Protein AF-A0A3S0EGB5-F1 (afdb_monomer)

Sequence (148 aa):
MEVLVGIAVMV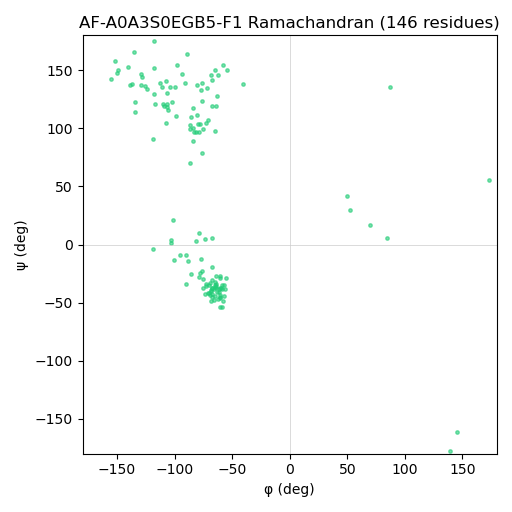PLTLASVSGLLLGMKVSSSTQTDQRMETELTAATEDLAATPYLICGTAGEYQQMLEAWSGKLGVERTPQEQARRPDVGVTGIEYWDAERSRFRPGCPGDDGAQRLTVTVFRRDADGIDSIRGTVVKRNPDARRRGAR

Radius of gyration: 20.81 Å; Cα contacts (8 Å, |Δi|>4): 173; chains: 1; bounding box: 58×48×50 Å

pLDDT: mean 73.25, std 18.79, range [35.88, 94.75]

Structure (mmCIF, N/CA/C/O backbone):
data_AF-A0A3S0EGB5-F1
#
_entry.id   AF-A0A3S0EGB5-F1
#
loop_
_atom_site.group_PDB
_atom_site.id
_atom_site.type_symbol
_atom_site.label_atom_id
_atom_site.label_alt_id
_atom_site.label_comp_id
_atom_site.label_asym_id
_atom_site.label_entity_id
_atom_site.label_seq_id
_atom_site.pdbx_PDB_ins_code
_atom_site.Cartn_x
_atom_site.Cartn_y
_atom_site.Cartn_z
_atom_site.occupancy
_atom_site.B_iso_or_equiv
_atom_site.auth_seq_id
_atom_site.auth_comp_id
_atom_site.auth_asym_id
_atom_site.auth_atom_id
_atom_site.pdbx_PDB_model_num
ATOM 1 N N . MET A 1 1 ? 36.021 35.817 10.733 1.00 39.19 1 MET A N 1
ATOM 2 C CA . MET A 1 1 ? 35.014 35.496 9.700 1.00 39.19 1 MET A CA 1
ATOM 3 C C . MET A 1 1 ? 34.279 34.268 10.185 1.00 39.19 1 MET A C 1
ATOM 5 O O . MET A 1 1 ? 34.772 33.167 10.008 1.00 39.19 1 MET A O 1
ATOM 9 N N . GLU A 1 2 ? 33.160 34.473 10.867 1.00 35.88 2 GLU A N 1
ATOM 10 C CA . GLU A 1 2 ? 32.296 33.402 11.356 1.00 35.88 2 GLU A CA 1
ATOM 11 C C . GLU A 1 2 ? 30.870 33.824 11.012 1.00 35.88 2 GLU A C 1
ATOM 13 O O . GLU A 1 2 ? 30.404 34.865 11.469 1.00 35.88 2 GLU A O 1
ATOM 18 N N . VAL A 1 3 ? 30.218 33.078 10.123 1.00 43.53 3 VAL A N 1
ATOM 19 C CA . VAL A 1 3 ? 28.812 33.286 9.767 1.00 4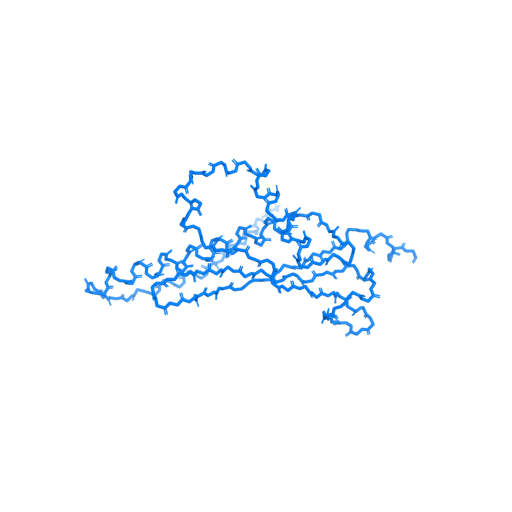3.53 3 VAL A CA 1
ATOM 20 C C . VAL A 1 3 ? 28.081 32.005 10.138 1.00 43.53 3 VAL A C 1
ATOM 22 O O . VAL A 1 3 ? 28.014 31.058 9.361 1.00 43.53 3 VAL A O 1
ATOM 25 N N . LEU A 1 4 ? 27.575 31.968 11.368 1.00 39.53 4 LEU A N 1
ATOM 26 C CA . LEU A 1 4 ? 26.604 30.978 11.822 1.00 39.53 4 LEU A CA 1
ATOM 27 C C . LEU A 1 4 ? 25.217 31.438 11.352 1.00 39.53 4 LEU A C 1
ATOM 29 O O . LEU A 1 4 ? 24.579 32.279 11.978 1.00 39.53 4 LEU A O 1
ATOM 33 N N . VAL A 1 5 ? 24.761 30.904 10.218 1.00 44.50 5 VAL A N 1
ATOM 34 C CA . VAL A 1 5 ? 23.360 30.996 9.784 1.00 44.50 5 VAL A CA 1
ATOM 35 C C . VAL A 1 5 ? 22.588 29.871 10.472 1.00 44.50 5 VAL A C 1
ATOM 37 O O . VAL A 1 5 ? 22.657 28.708 10.087 1.00 44.50 5 VAL A O 1
ATOM 40 N N . GLY A 1 6 ? 21.886 30.224 11.548 1.00 40.44 6 GLY A N 1
ATOM 41 C CA . GLY A 1 6 ? 20.879 29.376 12.177 1.00 40.44 6 GLY A CA 1
ATOM 42 C C . GLY A 1 6 ? 19.541 29.573 11.473 1.00 40.44 6 GLY A C 1
ATOM 43 O O . GLY A 1 6 ? 18.934 30.635 11.585 1.00 40.44 6 GLY A O 1
ATOM 44 N N . ILE A 1 7 ? 19.078 28.567 10.734 1.00 46.94 7 ILE A N 1
ATOM 45 C CA . ILE A 1 7 ? 17.743 28.575 10.130 1.00 46.94 7 ILE A CA 1
ATOM 46 C C . ILE A 1 7 ? 16.769 28.029 11.176 1.00 46.94 7 ILE A C 1
ATOM 48 O O . ILE A 1 7 ? 16.666 26.822 11.382 1.00 46.94 7 ILE A O 1
ATOM 52 N N . ALA A 1 8 ? 16.072 28.934 11.861 1.00 38.66 8 ALA A N 1
ATOM 53 C CA . ALA A 1 8 ? 14.929 28.595 12.697 1.00 38.66 8 ALA A CA 1
ATOM 54 C C . ALA A 1 8 ? 13.743 28.245 11.786 1.00 38.66 8 ALA A C 1
ATOM 56 O O . ALA A 1 8 ? 13.135 29.123 11.174 1.00 38.66 8 ALA A O 1
ATOM 57 N N . VAL A 1 9 ? 13.424 26.957 11.661 1.00 43.88 9 VAL A N 1
ATOM 58 C CA . VAL A 1 9 ? 12.218 26.512 10.953 1.00 43.88 9 VAL A CA 1
ATOM 59 C C . VAL A 1 9 ? 11.031 26.673 11.901 1.00 43.88 9 VAL A C 1
ATOM 61 O O . VAL A 1 9 ? 10.853 25.911 12.847 1.00 43.88 9 VAL A O 1
ATOM 64 N N . MET A 1 10 ? 10.245 27.720 11.662 1.00 37.47 10 MET A N 1
ATOM 65 C CA . MET A 1 10 ? 8.995 28.011 12.357 1.00 37.47 10 MET A CA 1
ATOM 66 C C . MET A 1 10 ? 7.935 26.987 11.923 1.00 37.47 10 MET A C 1
ATOM 68 O O . MET A 1 10 ? 7.458 27.028 10.792 1.00 37.47 10 MET A O 1
ATOM 72 N N . VAL A 1 11 ? 7.582 26.049 12.803 1.00 41.00 11 VAL A N 1
ATOM 73 C CA . VAL A 1 11 ? 6.457 25.122 12.597 1.00 41.00 11 VAL A CA 1
ATOM 74 C C . VAL A 1 11 ? 5.168 25.830 13.036 1.00 41.00 11 VAL A C 1
ATOM 76 O O . VAL A 1 11 ? 5.058 26.174 14.215 1.00 41.00 11 VAL A O 1
ATOM 79 N N . PRO A 1 12 ? 4.180 26.071 12.154 1.00 41.78 12 PRO A N 1
ATOM 80 C CA . PRO A 1 12 ? 2.901 26.627 12.576 1.00 41.78 12 PRO A CA 1
ATOM 81 C C . PRO A 1 12 ? 2.065 25.548 13.284 1.00 41.78 12 PRO A C 1
ATOM 83 O O . PRO A 1 12 ? 1.423 24.714 12.653 1.00 41.78 12 PRO A O 1
ATOM 86 N N . LEU A 1 13 ? 2.074 25.573 14.619 1.00 43.97 13 LEU A N 1
ATOM 87 C CA . LEU A 1 13 ? 1.117 24.863 15.472 1.00 43.97 13 LEU A CA 1
ATOM 88 C C . LEU A 1 13 ? -0.192 25.664 15.526 1.00 43.97 13 LEU A C 1
ATOM 90 O O . LEU A 1 13 ? -0.322 26.601 16.312 1.00 43.97 13 LEU A O 1
ATOM 94 N N . THR A 1 14 ? -1.181 25.312 14.706 1.00 52.44 14 THR A N 1
ATOM 95 C CA . THR A 1 14 ? -2.544 25.841 14.859 1.00 52.44 14 THR A CA 1
ATOM 96 C C . THR A 1 14 ? -3.309 25.011 15.891 1.00 52.44 14 THR A C 1
ATOM 98 O O . THR A 1 14 ? -3.974 24.035 15.553 1.00 52.44 14 THR A O 1
ATOM 101 N N . LEU A 1 15 ? -3.207 25.401 17.164 1.00 44.16 15 LEU A N 1
ATOM 102 C CA . LEU A 1 15 ? -4.089 24.947 18.243 1.00 44.16 15 LEU A CA 1
ATOM 103 C C . LEU A 1 15 ? -5.364 25.801 18.233 1.00 44.16 15 LEU A C 1
ATOM 105 O O . LEU A 1 15 ? -5.392 26.902 18.779 1.00 44.16 15 LEU A O 1
ATOM 109 N N . ALA A 1 16 ? -6.421 25.296 17.598 1.00 48.69 16 ALA A N 1
ATOM 110 C CA . ALA A 1 16 ? -7.762 25.851 17.737 1.00 48.69 16 ALA A CA 1
ATOM 111 C C . ALA A 1 16 ? -8.448 25.217 18.958 1.00 48.69 16 ALA A C 1
ATOM 113 O O . ALA A 1 16 ? -8.901 24.075 18.918 1.00 48.69 16 ALA A O 1
ATOM 114 N N . SER A 1 17 ? -8.503 25.969 20.055 1.00 49.62 17 SER A N 1
ATOM 115 C CA . SER A 1 17 ? -9.288 25.651 21.249 1.00 49.62 17 SER A CA 1
ATOM 116 C C . SER A 1 17 ? -10.768 25.935 20.991 1.00 49.62 17 SER A C 1
ATOM 118 O O . SER A 1 17 ? -11.113 27.078 20.694 1.00 49.62 17 SER A O 1
ATOM 120 N N . VAL A 1 18 ? -11.657 24.951 21.168 1.00 51.47 18 VAL A N 1
ATOM 121 C CA . VAL A 1 18 ? -13.102 25.212 21.287 1.00 51.47 18 VAL A CA 1
ATOM 122 C C . VAL A 1 18 ? -13.712 24.417 22.441 1.00 51.47 18 VAL A C 1
ATOM 124 O O . VAL A 1 18 ? -13.645 23.194 22.520 1.00 51.47 18 VAL A O 1
ATOM 127 N N . SER A 1 19 ? -14.308 25.197 23.334 1.00 46.72 19 SER A N 1
ATOM 128 C CA . SER A 1 19 ? -15.201 24.898 24.447 1.00 46.72 19 SER A CA 1
ATOM 129 C C . SER A 1 19 ? -16.260 23.818 24.167 1.00 46.72 19 SER A C 1
ATOM 131 O O . SER A 1 19 ? -16.935 23.861 23.144 1.00 46.72 19 SER A O 1
ATOM 133 N N . GLY A 1 20 ? -16.502 22.915 25.128 1.00 41.31 20 GLY A N 1
ATOM 134 C CA . GLY A 1 20 ? -17.617 21.958 25.045 1.00 41.31 20 GLY A CA 1
ATOM 135 C C . GLY A 1 20 ? -17.649 20.890 26.143 1.00 41.31 20 GLY A C 1
ATOM 136 O O . GLY A 1 20 ? -17.674 19.699 25.847 1.00 41.31 20 GLY A O 1
ATOM 137 N N . LEU A 1 21 ? -17.654 21.287 27.419 1.00 47.78 21 LEU A N 1
ATOM 138 C CA . LEU A 1 21 ? -17.484 20.391 28.581 1.00 47.78 21 LEU A CA 1
ATOM 139 C C . LEU A 1 21 ? -18.630 19.383 28.856 1.00 47.78 21 LEU A C 1
ATOM 141 O O . LEU A 1 21 ? -18.562 18.646 29.832 1.00 47.78 21 LEU A O 1
ATOM 145 N N . LEU A 1 22 ? -19.646 19.281 27.990 1.00 45.84 22 LEU A N 1
ATOM 146 C CA . LEU A 1 22 ? -20.703 18.251 28.065 1.00 45.84 22 LEU A CA 1
ATOM 147 C C . LEU A 1 22 ? -20.765 17.324 26.830 1.00 45.84 22 LEU A C 1
ATOM 149 O O . LEU A 1 22 ? -21.488 16.333 26.845 1.00 45.84 22 LEU A O 1
ATOM 153 N N . LEU A 1 23 ? -19.947 17.579 25.799 1.00 45.97 23 LEU A N 1
ATOM 154 C CA . LEU A 1 23 ? -19.712 16.678 24.653 1.00 45.97 23 LEU A CA 1
ATOM 155 C C . LEU A 1 23 ? -18.461 15.794 24.843 1.00 45.97 23 LEU A C 1
ATOM 157 O O . LEU A 1 23 ? -18.239 14.848 24.085 1.00 45.97 23 LEU A O 1
ATOM 161 N N . GLY A 1 24 ? -17.661 16.072 25.878 1.00 37.41 24 GLY A N 1
ATOM 162 C CA . GLY A 1 24 ? -16.325 15.503 26.071 1.00 37.41 24 GLY A CA 1
ATOM 163 C C . GLY A 1 24 ? -16.269 13.978 26.166 1.00 37.41 24 GLY A C 1
ATOM 164 O O . GLY A 1 24 ? -15.346 13.383 25.632 1.00 37.41 24 GLY A O 1
ATOM 165 N N . MET A 1 25 ? -17.262 13.304 26.754 1.00 40.78 25 MET A N 1
ATOM 166 C CA . MET A 1 25 ? -17.160 11.846 26.942 1.00 40.78 25 MET A CA 1
ATOM 167 C C . MET A 1 25 ? -17.374 11.028 25.658 1.00 40.78 25 MET A C 1
ATOM 169 O O . MET A 1 25 ? -16.783 9.962 25.532 1.00 40.78 25 MET A O 1
ATOM 173 N N . LYS A 1 26 ? -18.175 11.513 24.695 1.00 39.56 26 LYS A N 1
ATOM 174 C CA . LYS A 1 26 ? -18.379 10.824 23.401 1.00 39.56 26 LYS A CA 1
ATOM 175 C C . LYS A 1 26 ? -17.372 11.258 22.334 1.00 39.56 26 LYS A C 1
ATOM 177 O O . LYS A 1 26 ? -16.951 10.433 21.530 1.00 39.56 26 LYS A O 1
ATOM 182 N N . VAL A 1 27 ? -16.956 12.525 22.344 1.00 47.78 27 VAL A N 1
ATOM 183 C CA . VAL A 1 27 ? -15.960 13.023 21.381 1.00 47.78 27 VAL A CA 1
ATOM 184 C C . VAL A 1 27 ? -14.566 12.486 21.713 1.00 47.78 27 VAL A C 1
ATOM 186 O O . VAL A 1 27 ? -13.818 12.141 20.808 1.00 47.78 27 VAL A O 1
ATOM 189 N N . SER A 1 28 ? -14.221 12.302 22.994 1.00 49.03 28 SER A N 1
ATOM 190 C CA . SER A 1 28 ? -12.950 11.662 23.356 1.00 49.03 28 SER A CA 1
ATOM 191 C C . SER A 1 28 ? -12.848 10.227 22.846 1.00 49.03 28 SER A C 1
ATOM 193 O O . SER A 1 28 ? -11.776 9.844 22.392 1.00 49.03 28 SER A O 1
ATOM 195 N N . SER A 1 29 ? -13.937 9.448 22.862 1.00 54.38 29 SER A N 1
ATOM 196 C CA . SER A 1 29 ? -13.899 8.089 22.318 1.00 54.38 29 SER A CA 1
ATOM 197 C C . SER A 1 29 ? -13.802 8.086 20.796 1.00 54.38 29 SER A C 1
ATOM 199 O O . SER A 1 29 ? -13.011 7.315 20.268 1.00 54.38 29 SER A O 1
ATOM 201 N N . SER A 1 30 ? -14.536 8.946 20.077 1.00 59.56 30 SER A N 1
ATOM 202 C CA . SER A 1 30 ? -14.440 8.994 18.609 1.00 59.56 30 SER A CA 1
ATOM 203 C C . SER A 1 30 ? -13.060 9.468 18.155 1.00 59.56 30 SER A C 1
ATOM 205 O O . SER A 1 30 ? -12.410 8.767 17.389 1.00 59.56 30 SER A O 1
ATOM 207 N N . THR A 1 31 ? -12.543 10.562 18.727 1.00 60.72 31 THR A N 1
ATOM 208 C CA . THR A 1 31 ? -11.214 11.090 18.387 1.00 60.72 31 THR A CA 1
ATOM 209 C C . THR A 1 31 ? -10.102 10.107 18.748 1.00 60.72 31 THR A C 1
ATOM 211 O O . THR A 1 31 ? -9.187 9.909 17.957 1.00 60.72 31 THR A O 1
ATOM 214 N N . GLN A 1 32 ? -10.183 9.436 19.903 1.00 65.81 32 GLN A N 1
ATOM 215 C CA . GLN A 1 32 ? -9.220 8.393 20.272 1.00 65.81 32 GLN A CA 1
ATOM 216 C C . GLN A 1 32 ? -9.280 7.197 19.310 1.00 65.81 32 GLN A C 1
ATOM 218 O O . GLN A 1 32 ? -8.257 6.571 19.032 1.00 65.81 32 GLN A O 1
ATOM 223 N N . THR A 1 33 ? -10.467 6.868 18.799 1.00 69.25 33 THR A N 1
ATOM 224 C CA . THR A 1 33 ? -10.645 5.746 17.871 1.00 69.25 33 THR A CA 1
ATOM 225 C C . THR A 1 33 ? -10.146 6.097 16.470 1.00 69.25 33 THR A C 1
ATOM 227 O O . THR A 1 33 ? -9.506 5.261 15.835 1.00 69.25 33 THR A O 1
ATOM 230 N N . ASP A 1 34 ? -10.350 7.330 16.012 1.00 76.69 34 ASP A N 1
ATOM 231 C CA . ASP A 1 34 ? -9.815 7.809 14.735 1.00 76.69 34 ASP A CA 1
ATOM 232 C C . ASP A 1 34 ? -8.285 7.909 14.781 1.00 76.69 34 ASP A C 1
ATOM 234 O O . ASP A 1 34 ? -7.611 7.333 13.928 1.00 76.69 34 ASP A O 1
ATOM 238 N N . GLN A 1 35 ? -7.725 8.466 15.862 1.00 79.62 35 GLN A N 1
ATOM 239 C CA . GLN A 1 35 ? -6.276 8.472 16.110 1.00 79.62 35 GLN A CA 1
ATOM 240 C C . GLN A 1 35 ? -5.676 7.061 16.123 1.00 79.62 35 GLN A C 1
ATOM 242 O O . GLN A 1 35 ? -4.547 6.851 15.671 1.00 79.62 35 GLN A O 1
ATOM 247 N N . ARG A 1 36 ? -6.425 6.071 16.624 1.00 81.88 36 ARG A N 1
ATOM 248 C CA . ARG A 1 36 ? -5.991 4.673 16.609 1.00 81.88 36 ARG A CA 1
ATOM 249 C C . ARG A 1 36 ? -5.970 4.108 15.194 1.00 81.88 36 ARG A C 1
ATOM 251 O O . ARG A 1 36 ? -5.000 3.443 14.846 1.00 81.88 36 ARG A O 1
ATOM 258 N N . MET A 1 37 ? -6.993 4.371 14.378 1.00 84.62 37 MET A N 1
ATOM 259 C CA . MET A 1 37 ? -6.981 3.949 12.974 1.00 84.62 37 MET A CA 1
ATOM 260 C C . MET A 1 37 ? -5.806 4.584 12.227 1.00 84.62 37 MET A C 1
ATOM 262 O O . MET A 1 37 ? -5.081 3.867 11.544 1.00 84.62 37 MET A O 1
ATOM 266 N N . GLU A 1 38 ? -5.563 5.886 12.405 1.00 85.69 38 GLU A N 1
ATOM 267 C CA . GLU A 1 38 ? -4.440 6.595 11.774 1.00 85.69 38 GLU A CA 1
ATOM 268 C C . GLU A 1 38 ? -3.076 6.042 12.202 1.00 85.69 38 GLU A C 1
ATOM 270 O O . GLU A 1 38 ? -2.192 5.854 11.363 1.00 85.69 38 GLU A O 1
ATOM 275 N N . THR A 1 39 ? -2.912 5.719 13.489 1.00 86.12 39 THR A N 1
ATOM 276 C CA . THR A 1 39 ? -1.697 5.067 14.006 1.00 86.12 39 THR A CA 1
ATOM 277 C C . THR A 1 39 ? -1.478 3.707 13.349 1.00 86.12 39 THR A C 1
ATOM 279 O O . THR A 1 39 ? -0.376 3.401 12.902 1.00 86.12 39 THR A O 1
ATOM 282 N N . GLU A 1 40 ? -2.531 2.896 13.249 1.00 84.75 40 GLU A N 1
ATOM 283 C CA . GLU A 1 40 ? -2.456 1.570 12.631 1.00 84.75 40 GLU A CA 1
ATOM 284 C C . GLU A 1 40 ? -2.197 1.648 11.127 1.00 84.75 40 GLU A C 1
ATOM 286 O O . GLU A 1 40 ? -1.434 0.845 10.592 1.00 84.75 40 GLU A O 1
ATOM 291 N N . LEU A 1 41 ? -2.784 2.632 10.441 1.00 87.19 41 LEU A N 1
ATOM 292 C CA . LEU A 1 41 ? -2.516 2.874 9.029 1.00 87.19 41 LEU A CA 1
ATOM 293 C C . LEU A 1 41 ? -1.062 3.293 8.822 1.00 87.19 41 LEU A C 1
ATOM 295 O O . LEU A 1 41 ? -0.412 2.767 7.923 1.00 87.19 41 LEU A O 1
ATOM 299 N N . THR A 1 42 ? -0.551 4.189 9.667 1.00 87.19 42 THR A N 1
ATOM 300 C CA . THR A 1 42 ? 0.846 4.638 9.627 1.00 87.19 42 THR A CA 1
ATOM 301 C C . THR A 1 42 ? 1.783 3.449 9.809 1.00 87.19 42 THR A C 1
ATOM 303 O O . THR A 1 42 ? 2.566 3.162 8.904 1.00 87.19 42 THR A O 1
ATOM 306 N N . ALA A 1 43 ? 1.608 2.671 10.881 1.00 85.94 43 ALA A N 1
ATOM 307 C CA . ALA A 1 43 ? 2.412 1.480 11.143 1.00 85.94 43 ALA A CA 1
ATOM 308 C C . ALA A 1 43 ? 2.341 0.466 9.988 1.00 85.94 43 ALA A C 1
ATOM 310 O O . ALA A 1 43 ? 3.365 -0.027 9.524 1.00 85.94 43 ALA A O 1
ATOM 311 N N . ALA A 1 44 ? 1.145 0.202 9.453 1.00 86.38 44 ALA A N 1
ATOM 312 C CA . ALA A 1 44 ? 0.978 -0.698 8.317 1.00 86.38 44 ALA A CA 1
ATOM 313 C C . ALA A 1 44 ? 1.663 -0.176 7.046 1.00 86.38 44 ALA A C 1
ATOM 315 O O . ALA A 1 44 ? 2.227 -0.961 6.284 1.00 86.38 44 ALA A O 1
ATOM 316 N N . THR A 1 45 ? 1.631 1.136 6.799 1.00 89.56 45 THR A N 1
ATOM 317 C CA . THR A 1 45 ? 2.338 1.734 5.662 1.00 89.56 45 THR A CA 1
ATOM 318 C C . THR A 1 45 ? 3.855 1.700 5.833 1.00 89.56 45 THR A C 1
ATOM 320 O O . THR A 1 45 ? 4.555 1.472 4.848 1.00 89.56 45 THR A O 1
ATOM 323 N N . GLU A 1 46 ? 4.368 1.857 7.055 1.00 87.50 46 GLU A N 1
ATOM 324 C CA . GLU A 1 46 ? 5.795 1.738 7.372 1.00 87.50 46 GLU A CA 1
ATOM 325 C C . GLU A 1 46 ? 6.286 0.295 7.221 1.00 87.50 46 GLU A C 1
ATOM 327 O O . GLU A 1 46 ? 7.262 0.047 6.508 1.00 87.50 46 GLU A O 1
ATOM 332 N N . ASP A 1 47 ? 5.561 -0.669 7.793 1.00 86.75 47 ASP A N 1
ATOM 333 C CA . ASP A 1 47 ? 5.849 -2.096 7.642 1.00 86.75 47 ASP A CA 1
ATOM 334 C C . ASP A 1 47 ? 5.828 -2.484 6.162 1.00 86.75 47 ASP A C 1
ATOM 336 O O . ASP A 1 47 ? 6.776 -3.077 5.639 1.00 86.75 47 ASP A O 1
ATOM 340 N N . LEU A 1 48 ? 4.785 -2.075 5.434 1.00 87.19 48 LEU A N 1
ATOM 341 C CA . LEU A 1 48 ? 4.677 -2.353 4.009 1.00 87.19 48 LEU A CA 1
ATOM 342 C C . LEU A 1 48 ? 5.768 -1.647 3.202 1.00 87.19 48 LEU A C 1
ATOM 344 O O . LEU A 1 48 ? 6.228 -2.204 2.208 1.00 87.19 48 LEU A O 1
ATOM 348 N N . ALA A 1 49 ? 6.237 -0.466 3.604 1.00 87.62 49 ALA A N 1
ATOM 349 C CA . ALA A 1 49 ? 7.383 0.181 2.972 1.00 87.62 49 ALA A CA 1
ATOM 350 C C . ALA A 1 49 ? 8.676 -0.626 3.182 1.00 87.62 49 ALA A C 1
ATOM 352 O O . ALA A 1 49 ? 9.449 -0.762 2.229 1.00 87.62 49 ALA A O 1
ATOM 353 N N . ALA A 1 50 ? 8.858 -1.227 4.362 1.00 86.69 50 ALA A N 1
ATOM 354 C CA . ALA A 1 50 ? 10.025 -2.031 4.731 1.00 86.69 50 ALA A CA 1
ATOM 355 C C . ALA A 1 50 ? 10.051 -3.444 4.118 1.00 86.69 50 ALA A C 1
ATOM 357 O O . ALA A 1 50 ? 11.126 -4.024 3.966 1.00 86.69 50 ALA A O 1
ATOM 358 N N . THR A 1 51 ? 8.896 -3.998 3.734 1.00 88.06 51 THR A N 1
ATOM 359 C CA . THR A 1 51 ? 8.838 -5.316 3.075 1.00 88.06 51 THR A CA 1
ATOM 360 C C . THR A 1 51 ? 9.661 -5.366 1.770 1.00 88.06 51 THR A C 1
ATOM 362 O O . THR A 1 51 ? 9.867 -4.343 1.111 1.00 88.06 51 THR A O 1
ATOM 365 N N . PRO A 1 52 ? 10.134 -6.541 1.329 1.00 89.38 52 PRO A N 1
ATOM 366 C CA . PRO A 1 52 ? 10.739 -6.701 0.008 1.00 89.38 52 PRO A CA 1
ATOM 367 C C . PRO A 1 52 ? 9.852 -6.233 -1.165 1.00 89.38 52 PRO A C 1
ATOM 369 O O . PRO A 1 52 ? 8.623 -6.277 -1.120 1.00 89.38 52 PRO A O 1
ATOM 372 N N . TYR A 1 53 ? 10.485 -5.781 -2.252 1.00 89.56 53 TYR A N 1
ATOM 373 C CA . TYR A 1 53 ? 9.795 -5.528 -3.521 1.00 89.56 53 TYR A CA 1
ATOM 374 C C . TYR A 1 53 ? 9.520 -6.857 -4.235 1.00 89.56 53 TYR A C 1
ATOM 376 O O . TYR A 1 53 ? 10.424 -7.680 -4.360 1.00 89.56 53 TYR A O 1
ATOM 384 N N . LEU A 1 54 ? 8.297 -7.048 -4.730 1.00 90.12 54 LEU A N 1
ATOM 385 C CA . LEU A 1 54 ? 7.904 -8.218 -5.506 1.00 90.12 54 LEU A CA 1
ATOM 386 C C . LEU A 1 54 ? 7.691 -7.804 -6.954 1.00 90.12 54 LEU A C 1
ATOM 388 O O . LEU A 1 54 ? 6.818 -6.991 -7.242 1.00 90.12 54 LEU A O 1
ATOM 392 N N . ILE A 1 55 ? 8.457 -8.372 -7.881 1.00 89.44 55 ILE A N 1
ATOM 393 C CA . ILE A 1 55 ? 8.244 -8.127 -9.310 1.00 89.44 55 ILE A CA 1
ATOM 394 C C . ILE A 1 55 ? 6.867 -8.676 -9.689 1.00 89.44 55 ILE A C 1
ATOM 396 O O . ILE A 1 55 ? 6.617 -9.866 -9.530 1.00 89.44 55 ILE A O 1
ATOM 400 N N . CYS A 1 56 ? 5.979 -7.803 -10.170 1.00 88.81 56 CYS A N 1
ATOM 401 C CA . CYS A 1 56 ? 4.584 -8.142 -10.458 1.00 88.81 56 CYS A CA 1
ATOM 402 C C . CYS A 1 56 ? 3.816 -8.805 -9.292 1.00 88.81 56 CYS A C 1
ATOM 404 O O . CYS A 1 56 ? 2.908 -9.596 -9.540 1.00 88.81 56 CYS A O 1
ATOM 406 N N . GLY A 1 57 ? 4.168 -8.502 -8.037 1.00 89.31 57 GLY A N 1
ATOM 407 C CA . GLY A 1 57 ? 3.503 -9.096 -6.873 1.00 89.31 57 GLY A CA 1
ATOM 408 C C . GLY A 1 57 ? 2.063 -8.623 -6.707 1.00 89.31 57 GLY A C 1
ATOM 409 O O . GLY A 1 57 ? 1.743 -7.478 -6.980 1.00 89.31 57 GLY A O 1
ATOM 410 N N . THR A 1 58 ? 1.180 -9.480 -6.223 1.00 91.56 58 THR A N 1
ATOM 411 C CA . THR A 1 58 ? -0.241 -9.178 -6.029 1.00 91.56 58 THR A CA 1
ATOM 412 C C . THR A 1 58 ? -0.536 -8.589 -4.647 1.00 91.56 58 THR A C 1
ATOM 414 O O . THR A 1 58 ? 0.244 -8.722 -3.704 1.00 91.56 58 THR A O 1
ATOM 417 N N . ALA A 1 59 ? -1.716 -7.977 -4.490 1.00 91.56 59 ALA A N 1
ATOM 418 C CA . ALA A 1 59 ? -2.186 -7.496 -3.189 1.00 91.56 59 ALA A CA 1
ATOM 419 C C . ALA A 1 59 ? -2.226 -8.617 -2.127 1.00 91.56 59 ALA A C 1
ATOM 421 O O . ALA A 1 59 ? -1.836 -8.392 -0.987 1.00 91.56 59 ALA A O 1
ATOM 422 N N . GLY A 1 60 ? -2.612 -9.841 -2.513 1.00 90.81 60 GLY A N 1
ATOM 423 C CA . GLY A 1 60 ? -2.637 -10.997 -1.611 1.00 90.81 60 GLY A CA 1
ATOM 424 C C . GLY A 1 60 ? -1.247 -11.487 -1.192 1.00 90.81 60 GLY A C 1
ATOM 425 O O . GLY A 1 60 ? -1.070 -11.943 -0.064 1.00 90.81 60 GLY A O 1
ATOM 426 N N . GLU A 1 61 ? -0.240 -11.374 -2.058 1.00 92.81 61 GLU A N 1
ATOM 427 C CA . GLU A 1 61 ? 1.152 -11.673 -1.689 1.00 92.81 61 GLU A CA 1
ATOM 428 C C . GLU A 1 61 ? 1.712 -10.616 -0.734 1.00 92.81 61 GLU A C 1
ATOM 430 O O . GLU A 1 61 ? 2.346 -10.955 0.266 1.00 92.81 61 GLU A O 1
ATOM 435 N N . TYR A 1 62 ? 1.422 -9.339 -0.992 1.00 91.00 62 TYR A N 1
ATOM 436 C CA . TYR A 1 62 ? 1.788 -8.254 -0.085 1.00 91.00 62 TYR A CA 1
ATOM 437 C C . TYR A 1 62 ? 1.082 -8.352 1.271 1.00 91.00 62 TYR A C 1
ATOM 439 O O . TYR A 1 62 ? 1.713 -8.071 2.287 1.00 91.00 62 TYR A O 1
ATOM 447 N N . GLN A 1 63 ? -0.176 -8.802 1.309 1.00 91.00 63 GLN A N 1
ATOM 448 C CA . GLN A 1 63 ? -0.900 -9.066 2.555 1.00 91.00 63 GLN A CA 1
ATOM 449 C C . GLN A 1 63 ? -0.196 -10.137 3.397 1.00 91.00 63 GLN A C 1
ATOM 451 O O . GLN A 1 63 ? 0.146 -9.886 4.549 1.00 91.00 63 GLN A O 1
ATOM 456 N N . GLN A 1 64 ? 0.086 -11.302 2.807 1.00 89.56 64 GLN A N 1
ATOM 457 C CA . GLN A 1 64 ? 0.779 -12.396 3.502 1.00 89.56 64 GLN A CA 1
ATOM 458 C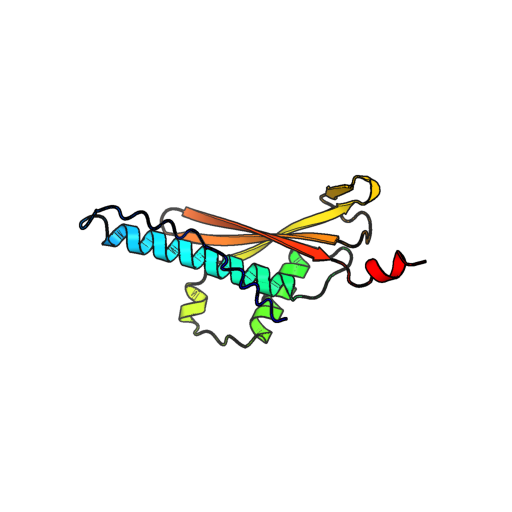 C . GLN A 1 64 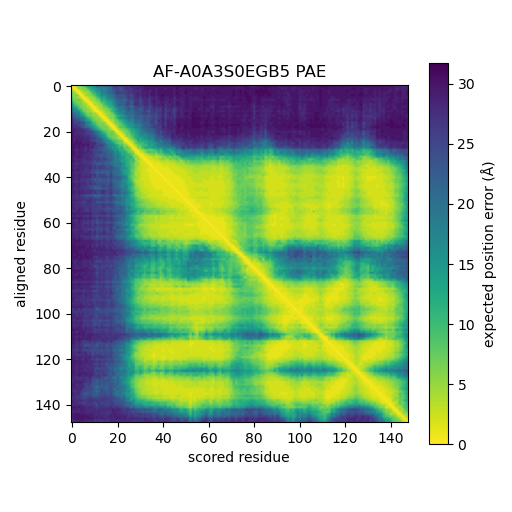? 2.155 -11.959 4.011 1.00 89.56 64 GLN A C 1
ATOM 460 O O . GLN A 1 64 ? 2.584 -12.328 5.105 1.00 89.56 64 GLN A O 1
ATOM 465 N N . MET A 1 65 ? 2.860 -11.150 3.218 1.00 88.31 65 MET A N 1
ATOM 466 C CA . MET A 1 65 ? 4.156 -10.620 3.608 1.00 88.31 65 MET A CA 1
ATOM 467 C C . MET A 1 65 ? 4.041 -9.638 4.771 1.00 88.31 65 MET A C 1
ATOM 469 O O . MET A 1 65 ? 4.849 -9.721 5.688 1.00 88.31 65 MET A O 1
ATOM 473 N N . LEU A 1 66 ? 3.048 -8.747 4.758 1.00 85.44 66 LEU A N 1
ATOM 474 C CA . LEU A 1 66 ? 2.787 -7.805 5.844 1.00 85.44 66 LEU A CA 1
ATOM 475 C C . LEU A 1 66 ? 2.478 -8.540 7.156 1.00 85.44 66 LEU A C 1
ATOM 477 O O . LEU A 1 66 ? 3.039 -8.200 8.194 1.00 85.44 66 LEU A O 1
ATOM 481 N N . GLU A 1 67 ? 1.655 -9.588 7.109 1.00 83.81 67 GLU A N 1
ATOM 482 C CA . GLU A 1 67 ? 1.326 -10.426 8.270 1.00 83.81 67 GLU A CA 1
ATOM 483 C C . GLU A 1 67 ? 2.567 -11.138 8.827 1.00 83.81 67 GLU A C 1
ATOM 485 O O . GLU A 1 67 ? 2.848 -11.076 10.028 1.00 83.81 67 GLU A O 1
ATOM 490 N N . ALA A 1 68 ? 3.367 -11.750 7.948 1.00 81.25 68 ALA A N 1
ATOM 491 C CA . ALA A 1 68 ? 4.617 -12.398 8.332 1.00 81.25 68 ALA A CA 1
ATOM 492 C C . ALA A 1 68 ? 5.661 -11.400 8.865 1.00 81.25 68 ALA A C 1
ATOM 494 O O . ALA A 1 68 ? 6.443 -11.733 9.758 1.00 81.25 68 ALA A O 1
ATOM 495 N N . TRP A 1 69 ? 5.694 -10.180 8.323 1.00 77.81 69 TRP A N 1
ATOM 496 C CA . TRP A 1 69 ? 6.624 -9.126 8.724 1.00 77.81 69 TRP A CA 1
ATOM 497 C C . TRP A 1 69 ? 6.251 -8.527 10.080 1.00 77.81 69 TRP A C 1
ATOM 499 O O . TRP A 1 69 ? 7.115 -8.394 10.944 1.00 77.81 69 TRP A O 1
ATOM 509 N N . SER A 1 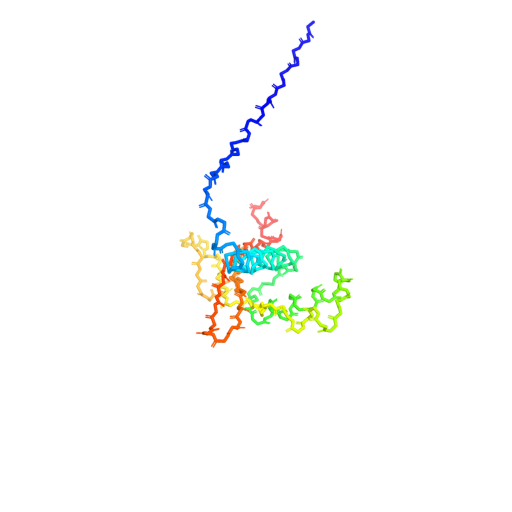70 ? 4.960 -8.273 10.309 1.00 69.62 70 SER A N 1
ATOM 510 C CA . SER A 1 70 ? 4.446 -7.797 11.596 1.00 69.62 70 SER A CA 1
ATOM 511 C C . SER A 1 70 ? 4.745 -8.792 12.725 1.00 69.62 70 SER A C 1
ATOM 513 O O . SER A 1 70 ? 5.140 -8.387 13.817 1.00 69.62 70 SER A O 1
ATOM 515 N N . GLY A 1 71 ? 4.665 -10.101 12.447 1.00 62.50 71 GLY A N 1
ATOM 516 C CA . GLY A 1 71 ? 5.079 -11.144 13.391 1.00 62.50 71 GLY A CA 1
ATOM 517 C C . GLY A 1 71 ? 6.591 -11.183 13.664 1.00 62.50 71 GLY A C 1
ATOM 518 O O . GLY A 1 71 ? 7.007 -11.515 14.771 1.00 62.50 71 GLY A O 1
ATOM 519 N N . LYS A 1 72 ? 7.430 -10.810 12.687 1.00 59.53 72 LYS A N 1
ATOM 520 C CA . LYS A 1 72 ? 8.899 -10.768 12.831 1.00 59.53 72 LYS A CA 1
ATOM 521 C C . LYS A 1 72 ? 9.415 -9.537 13.571 1.00 59.53 72 LYS A C 1
ATOM 523 O O . LYS A 1 72 ? 10.469 -9.622 14.192 1.00 59.53 72 LYS A O 1
ATOM 528 N N . LEU A 1 73 ? 8.694 -8.417 13.522 1.00 57.78 73 LEU A N 1
ATOM 529 C CA . LEU A 1 73 ? 9.064 -7.182 14.226 1.00 57.78 73 LEU A CA 1
ATOM 530 C C . LEU A 1 73 ? 8.844 -7.252 15.748 1.00 57.78 73 LEU A C 1
ATOM 532 O O . LEU A 1 73 ? 9.085 -6.272 16.446 1.00 57.78 73 LEU A O 1
ATOM 536 N N . GLY A 1 74 ? 8.450 -8.414 16.282 1.00 47.50 74 GLY A N 1
ATOM 537 C CA . GLY A 1 74 ? 8.569 -8.717 17.708 1.00 47.50 74 GLY A CA 1
ATOM 538 C C . GLY A 1 74 ? 7.631 -7.922 18.609 1.00 47.50 74 GLY A C 1
ATOM 539 O O . GLY A 1 74 ? 7.841 -7.890 19.820 1.00 47.50 74 GLY A O 1
ATOM 540 N N . VAL A 1 75 ? 6.583 -7.303 18.060 1.00 56.44 75 VAL A N 1
ATOM 541 C CA . VAL A 1 75 ? 5.499 -6.784 18.895 1.00 56.44 75 VAL A CA 1
ATOM 542 C C . VAL A 1 75 ? 4.653 -7.984 19.321 1.00 56.44 75 VAL A C 1
ATOM 544 O O . VAL A 1 75 ? 3.622 -8.286 18.718 1.00 56.44 75 VAL A O 1
ATOM 547 N N . GLU A 1 76 ? 5.140 -8.727 20.316 1.00 51.09 76 GLU A N 1
ATOM 548 C CA . GLU A 1 76 ? 4.366 -9.749 21.012 1.00 51.09 76 GLU A CA 1
ATOM 549 C C . GLU A 1 76 ? 3.234 -9.024 21.745 1.00 51.09 76 GLU A C 1
ATOM 551 O O . GLU A 1 76 ? 3.430 -8.377 22.772 1.00 51.09 76 GLU A O 1
ATOM 556 N N . ARG A 1 77 ? 2.056 -9.018 21.123 1.00 61.25 77 ARG A N 1
ATOM 557 C CA . ARG A 1 77 ? 0.873 -8.330 21.642 1.00 61.25 77 ARG A CA 1
ATOM 558 C C . ARG A 1 77 ? 0.052 -9.302 22.458 1.00 61.25 77 ARG A C 1
ATOM 560 O O . ARG A 1 77 ? -0.049 -10.483 22.119 1.00 61.25 77 ARG A O 1
ATOM 567 N N . THR A 1 78 ? -0.600 -8.800 23.499 1.00 63.84 78 THR A N 1
ATOM 568 C CA . THR A 1 78 ? -1.540 -9.639 24.235 1.00 63.84 78 THR A CA 1
ATOM 569 C C . THR A 1 78 ? -2.727 -10.022 23.333 1.00 63.84 78 THR A C 1
ATOM 571 O O . THR A 1 78 ? -3.139 -9.242 22.465 1.00 63.84 78 THR A O 1
ATOM 574 N N . PRO A 1 79 ? -3.357 -11.191 23.547 1.00 58.69 79 PRO A N 1
ATOM 575 C CA . PRO A 1 79 ? -4.539 -11.610 22.786 1.00 58.69 79 PRO A CA 1
ATOM 576 C C . PRO A 1 79 ? -5.688 -10.588 22.826 1.00 58.69 79 PRO A C 1
ATOM 578 O O . PRO 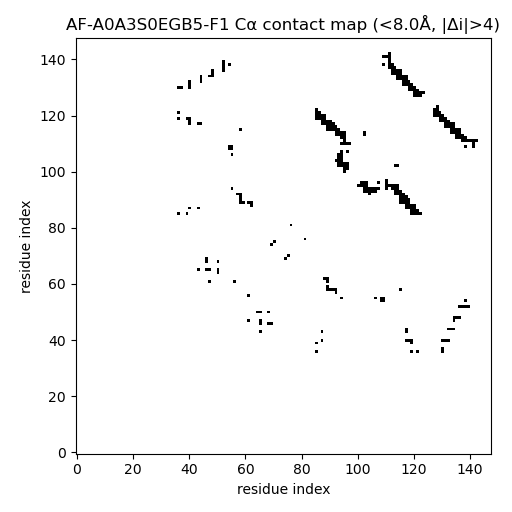A 1 79 ? -6.468 -10.470 21.883 1.00 58.69 79 PRO A O 1
ATOM 581 N N . GLN A 1 80 ? -5.784 -9.817 23.914 1.00 58.28 80 GLN A N 1
ATOM 582 C CA . GLN A 1 80 ? -6.787 -8.765 24.099 1.00 58.28 80 GLN A CA 1
ATOM 583 C C . GLN A 1 80 ? -6.509 -7.525 23.240 1.00 58.28 80 GLN A C 1
ATOM 585 O O . GLN A 1 80 ? -7.450 -6.903 22.745 1.00 58.28 80 GLN A O 1
ATOM 590 N N . GLU A 1 81 ? -5.240 -7.166 23.035 1.00 61.53 81 GLU A N 1
ATOM 591 C CA . GLU A 1 81 ? -4.851 -6.097 22.109 1.00 61.53 81 GLU A CA 1
ATOM 592 C C . GLU A 1 81 ? -5.107 -6.501 20.660 1.00 61.53 81 GLU A C 1
ATOM 594 O O . GLU A 1 81 ? -5.601 -5.689 19.875 1.00 61.53 81 GLU A O 1
ATOM 599 N N . GLN A 1 82 ? -4.848 -7.767 20.329 1.00 62.50 82 GLN A N 1
ATOM 600 C CA . GLN A 1 82 ? -5.062 -8.302 18.989 1.00 62.50 82 GLN A CA 1
ATOM 601 C C . GLN A 1 82 ? -6.553 -8.389 18.630 1.00 62.50 82 GLN A C 1
ATOM 603 O O . GLN A 1 82 ? -6.938 -7.999 17.533 1.00 62.50 82 GLN A O 1
ATOM 608 N N . ALA A 1 83 ? -7.410 -8.787 19.577 1.00 58.66 83 ALA A N 1
ATOM 609 C CA . ALA A 1 83 ? -8.863 -8.839 19.385 1.00 58.66 83 ALA A CA 1
ATOM 610 C C . ALA A 1 83 ? -9.531 -7.458 19.223 1.00 58.66 83 ALA A C 1
ATOM 612 O O . ALA A 1 83 ? -10.654 -7.372 18.734 1.00 58.66 83 ALA A O 1
ATOM 613 N N . ARG A 1 84 ? -8.868 -6.376 19.653 1.00 63.09 84 ARG A N 1
ATOM 614 C CA . ARG A 1 84 ? -9.377 -4.993 19.565 1.00 63.09 84 ARG A CA 1
ATOM 615 C C . ARG A 1 84 ? -8.744 -4.185 18.432 1.00 63.09 84 ARG A C 1
ATOM 617 O O . ARG A 1 84 ? -8.978 -2.978 18.355 1.00 63.09 84 ARG A O 1
ATOM 624 N N . ARG A 1 85 ? -7.891 -4.800 17.612 1.00 66.44 85 ARG A N 1
ATOM 625 C CA . ARG A 1 85 ? -7.207 -4.110 16.519 1.00 66.44 85 ARG A CA 1
ATOM 626 C C . ARG A 1 85 ? -8.147 -3.989 15.315 1.00 66.44 85 ARG A C 1
ATOM 628 O O . ARG A 1 85 ? -8.828 -4.964 14.996 1.00 66.44 85 ARG A O 1
ATOM 635 N N . PRO A 1 86 ? -8.189 -2.830 14.639 1.00 71.12 86 PRO A N 1
ATOM 636 C CA . PRO A 1 86 ? -8.829 -2.756 13.338 1.00 71.12 86 PRO A CA 1
ATOM 637 C C . PRO A 1 86 ? -8.109 -3.675 12.336 1.00 71.12 86 PRO A C 1
ATOM 639 O O . PRO A 1 86 ? -6.897 -3.888 12.411 1.00 71.12 86 PRO A O 1
ATOM 642 N N . ASP A 1 87 ? -8.877 -4.251 11.421 1.00 82.00 87 ASP A N 1
ATOM 643 C CA . ASP A 1 87 ? -8.383 -5.171 10.401 1.00 82.00 87 ASP A CA 1
ATOM 644 C C . ASP A 1 87 ? -7.571 -4.395 9.358 1.00 82.00 87 ASP A C 1
ATOM 646 O O . ASP A 1 87 ? -7.981 -3.318 8.932 1.00 82.00 87 ASP A O 1
ATOM 650 N N . VAL A 1 88 ? -6.399 -4.898 8.971 1.00 85.00 88 VAL A N 1
ATOM 651 C CA . VAL A 1 88 ? -5.512 -4.214 8.021 1.00 85.00 88 VAL A CA 1
ATOM 652 C C . VAL A 1 88 ? -5.355 -5.072 6.780 1.00 85.00 88 VAL A C 1
ATOM 654 O O . VAL A 1 88 ? -4.859 -6.195 6.858 1.00 85.00 88 VAL A O 1
ATOM 657 N N . GLY A 1 89 ? -5.732 -4.506 5.637 1.00 88.81 89 GLY A N 1
ATOM 658 C CA . GLY A 1 89 ? -5.678 -5.166 4.342 1.00 88.81 89 GLY A CA 1
ATOM 659 C C . GLY A 1 89 ? -4.892 -4.368 3.307 1.00 88.81 89 GLY A C 1
ATOM 660 O O . GLY A 1 89 ? -5.104 -3.165 3.141 1.00 88.81 89 GLY A O 1
ATOM 661 N N . VAL A 1 90 ? -4.043 -5.043 2.537 1.00 91.31 90 VAL A N 1
ATOM 662 C CA . VAL A 1 90 ? -3.577 -4.540 1.241 1.00 91.31 90 VAL A CA 1
ATOM 663 C C . VAL A 1 90 ? -4.700 -4.769 0.231 1.00 91.31 90 VAL A C 1
ATOM 665 O O . VAL A 1 90 ? -4.959 -5.890 -0.195 1.00 91.31 90 VAL A O 1
ATOM 668 N N . THR A 1 91 ? -5.413 -3.704 -0.124 1.00 91.81 91 THR A N 1
ATOM 669 C CA . THR A 1 91 ? -6.651 -3.780 -0.921 1.00 91.81 91 THR A CA 1
ATOM 670 C C . THR A 1 91 ? -6.454 -3.443 -2.389 1.00 91.81 91 THR A C 1
ATOM 672 O O . THR A 1 91 ? -7.336 -3.702 -3.207 1.00 91.81 91 THR A O 1
ATOM 675 N N . GLY A 1 92 ? -5.306 -2.869 -2.743 1.00 92.25 92 GLY A N 1
ATOM 676 C CA . GLY A 1 92 ? -5.027 -2.444 -4.103 1.00 92.25 92 GLY A CA 1
ATOM 677 C C . GLY A 1 92 ? -3.551 -2.516 -4.432 1.00 92.25 92 GLY A C 1
ATOM 678 O O . GLY A 1 92 ? -2.690 -2.281 -3.583 1.00 92.25 92 GLY A O 1
ATOM 679 N N . ILE A 1 93 ? -3.277 -2.812 -5.697 1.00 94.75 93 ILE A N 1
ATOM 680 C CA . ILE A 1 93 ? -1.966 -2.615 -6.285 1.00 94.75 93 ILE A CA 1
ATOM 681 C C . ILE A 1 93 ? -2.101 -2.047 -7.688 1.00 94.75 93 ILE A C 1
ATOM 683 O O . ILE A 1 93 ? -2.922 -2.488 -8.495 1.00 94.75 93 ILE A O 1
ATOM 687 N N . GLU A 1 94 ? -1.249 -1.078 -7.975 1.00 94.19 94 GLU A N 1
ATOM 688 C CA . GLU A 1 94 ? -1.049 -0.540 -9.301 1.00 94.19 94 GLU A CA 1
ATOM 689 C C . GLU A 1 94 ? 0.438 -0.536 -9.631 1.00 94.19 94 GLU A C 1
ATOM 691 O O . GLU A 1 94 ? 1.295 -0.318 -8.775 1.00 94.19 94 GLU A O 1
ATOM 696 N N . TYR A 1 95 ? 0.745 -0.742 -10.899 1.00 92.69 95 TYR A N 1
ATOM 697 C CA . TYR A 1 95 ? 2.103 -0.837 -11.404 1.00 92.69 95 TYR A CA 1
ATOM 698 C C . TYR A 1 95 ? 2.409 0.424 -12.191 1.00 92.69 95 TYR A C 1
ATOM 700 O O . TYR A 1 95 ? 1.534 0.961 -12.877 1.00 92.69 95 TYR A O 1
ATOM 708 N N . TRP A 1 96 ? 3.627 0.934 -12.044 1.00 91.50 96 TRP A N 1
ATOM 709 C CA . TRP A 1 96 ? 4.093 2.027 -12.881 1.00 91.50 96 TRP A CA 1
ATOM 710 C C . TRP A 1 96 ? 4.129 1.546 -14.332 1.00 91.50 96 TRP A C 1
ATOM 712 O O . TRP A 1 96 ? 4.667 0.485 -14.601 1.00 91.50 96 TRP A O 1
ATOM 722 N N . ASP A 1 97 ? 3.505 2.295 -15.233 1.00 88.75 97 ASP A N 1
ATOM 723 C CA . ASP A 1 97 ? 3.553 2.103 -16.682 1.00 88.75 97 ASP A CA 1
ATOM 724 C C . ASP A 1 97 ? 4.417 3.251 -17.213 1.00 88.75 97 ASP A C 1
ATOM 726 O O . ASP A 1 97 ? 3.992 4.415 -17.196 1.00 88.75 97 ASP A O 1
ATOM 730 N N . ALA A 1 98 ? 5.666 2.942 -17.578 1.00 84.50 98 ALA A N 1
ATOM 731 C CA . ALA A 1 98 ? 6.639 3.958 -17.976 1.00 84.50 98 ALA A CA 1
ATOM 732 C C . ALA A 1 98 ? 6.246 4.637 -19.297 1.00 84.50 98 ALA A C 1
ATOM 734 O O . ALA A 1 98 ? 6.373 5.857 -19.419 1.00 84.50 98 ALA A O 1
ATOM 735 N N . GLU A 1 99 ? 5.690 3.874 -20.243 1.00 85.88 99 GLU A N 1
ATOM 736 C CA . GLU A 1 99 ? 5.219 4.382 -21.536 1.00 85.88 99 GLU A CA 1
ATOM 737 C C . GLU A 1 99 ? 4.118 5.434 -21.367 1.00 85.88 99 GLU A C 1
ATOM 739 O O . GLU A 1 99 ? 4.064 6.424 -22.096 1.00 85.88 99 GLU A O 1
ATOM 744 N N . ARG A 1 100 ? 3.234 5.241 -20.381 1.00 85.69 100 ARG A N 1
ATOM 745 C CA . ARG A 1 100 ? 2.096 6.134 -20.115 1.00 85.69 100 ARG A CA 1
ATOM 746 C C . ARG A 1 100 ? 2.301 7.069 -18.930 1.00 85.69 100 ARG A C 1
ATOM 748 O O . ARG A 1 100 ? 1.385 7.828 -18.614 1.00 85.69 100 ARG A O 1
ATOM 755 N N . SER A 1 101 ? 3.460 7.010 -18.274 1.00 88.12 101 SER A N 1
ATOM 756 C CA . SER A 1 101 ? 3.826 7.831 -17.111 1.00 88.12 101 SER A CA 1
ATOM 757 C C . SER A 1 101 ? 2.762 7.846 -16.005 1.00 88.12 101 SER A C 1
ATOM 759 O O . SER A 1 101 ? 2.447 8.894 -15.437 1.00 88.12 101 SER A O 1
ATOM 761 N N . ARG A 1 102 ? 2.156 6.690 -15.712 1.00 90.88 102 ARG A N 1
ATOM 762 C CA . ARG A 1 102 ? 1.092 6.591 -14.702 1.00 90.88 102 ARG A CA 1
ATOM 763 C C . ARG A 1 102 ? 1.038 5.219 -14.046 1.00 90.88 102 ARG A C 1
ATOM 765 O O . ARG A 1 102 ? 1.448 4.228 -14.634 1.00 90.88 102 ARG A O 1
ATOM 772 N N . PHE A 1 103 ? 0.451 5.157 -12.855 1.00 92.62 103 PHE A N 1
ATOM 773 C CA . PHE A 1 103 ? 0.097 3.890 -12.219 1.00 92.62 103 PHE A CA 1
ATOM 774 C C . PHE A 1 103 ? -1.155 3.292 -12.865 1.00 92.62 103 PHE A C 1
ATOM 776 O O . PHE A 1 103 ? -2.092 4.023 -13.205 1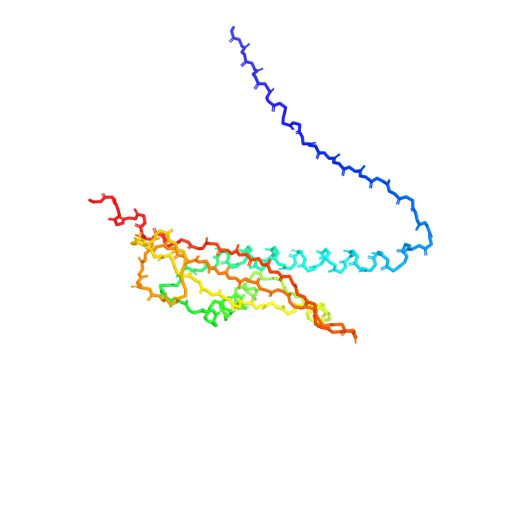.00 92.62 103 PHE A O 1
ATOM 783 N N . ARG A 1 104 ? -1.161 1.974 -13.073 1.00 92.81 104 ARG A N 1
ATOM 784 C CA . ARG A 1 104 ? -2.286 1.253 -13.673 1.00 92.81 104 ARG A CA 1
ATOM 785 C C . ARG A 1 104 ? -2.537 -0.096 -13.007 1.00 92.81 104 ARG A C 1
ATOM 787 O O . ARG A 1 104 ? -1.596 -0.715 -12.513 1.00 92.81 104 ARG A O 1
ATOM 794 N N . PRO A 1 105 ? -3.786 -0.589 -13.049 1.00 88.88 105 PRO A N 1
ATOM 795 C CA . PRO A 1 105 ? -4.071 -1.973 -12.704 1.00 88.88 105 PRO A CA 1
ATOM 796 C C . PRO A 1 105 ? -3.455 -2.921 -13.745 1.00 88.88 105 PRO A C 1
ATOM 798 O O . PRO A 1 105 ? -3.497 -2.644 -14.946 1.00 88.88 105 PRO A O 1
ATOM 801 N N . GLY A 1 106 ? -2.932 -4.053 -13.268 1.00 85.25 106 GLY A N 1
ATOM 802 C CA . GLY A 1 106 ? -2.260 -5.074 -14.080 1.00 85.25 106 GLY A CA 1
ATOM 803 C C . GLY A 1 106 ? -0.770 -4.791 -14.268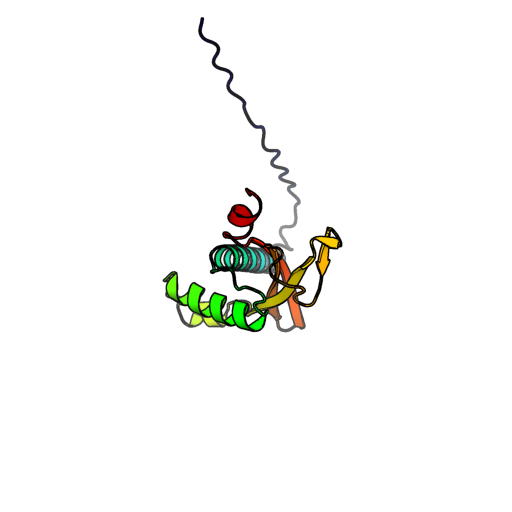 1.00 85.25 106 GLY A C 1
ATOM 804 O O . GLY A 1 106 ? -0.391 -3.652 -14.517 1.00 85.25 106 GLY A O 1
ATOM 805 N N . CYS A 1 107 ? 0.072 -5.818 -14.121 1.00 86.31 107 CYS A N 1
ATOM 806 C CA . CYS A 1 107 ? 1.520 -5.666 -14.255 1.00 86.31 107 CYS A CA 1
ATOM 807 C C . CYS A 1 107 ? 1.914 -5.658 -15.742 1.00 86.31 107 CYS A C 1
ATOM 809 O O . CYS A 1 107 ? 1.786 -6.703 -16.383 1.00 86.31 107 CYS A O 1
ATOM 811 N N . PRO A 1 108 ? 2.386 -4.529 -16.310 1.00 76.50 108 PRO A N 1
ATOM 812 C CA . PRO A 1 108 ? 2.878 -4.493 -17.690 1.00 76.50 108 PRO A CA 1
ATOM 813 C C . PRO A 1 108 ? 4.285 -5.101 -17.820 1.00 76.50 108 PRO A C 1
ATOM 815 O O . PRO A 1 108 ? 4.751 -5.356 -18.925 1.00 76.50 108 PRO A O 1
ATOM 818 N N . GLY A 1 109 ? 4.958 -5.328 -16.689 1.00 73.00 109 GLY A N 1
ATOM 819 C CA . GLY A 1 109 ? 6.369 -5.663 -16.597 1.00 73.00 109 GLY A CA 1
ATOM 820 C C . GLY A 1 109 ? 7.013 -4.931 -15.422 1.00 73.00 109 GLY A C 1
ATOM 821 O O . GLY A 1 109 ? 6.355 -4.226 -14.655 1.00 73.00 109 GLY A O 1
ATOM 822 N N . ASP A 1 110 ? 8.317 -5.116 -15.259 1.00 72.31 110 ASP A N 1
ATOM 823 C CA . ASP A 1 110 ? 9.082 -4.524 -14.166 1.00 72.31 110 ASP A CA 1
ATOM 824 C C . ASP A 1 110 ? 9.578 -3.107 -14.510 1.00 72.31 110 ASP A C 1
ATOM 826 O O . ASP A 1 110 ? 10.771 -2.862 -14.677 1.00 72.31 110 ASP A O 1
ATOM 830 N N . ASP A 1 111 ? 8.647 -2.156 -14.582 1.00 71.44 111 ASP A N 1
ATOM 831 C CA . ASP A 1 111 ? 8.918 -0.723 -14.807 1.00 71.44 111 ASP A CA 1
ATOM 832 C C . ASP A 1 111 ? 9.398 0.008 -13.535 1.00 71.44 111 ASP A C 1
ATOM 834 O O . ASP A 1 111 ? 9.522 1.234 -13.469 1.00 71.44 111 ASP A O 1
ATOM 838 N N . GLY A 1 112 ? 9.697 -0.758 -12.487 1.00 81.31 112 GLY A N 1
ATOM 839 C CA . GLY A 1 112 ? 10.493 -0.302 -11.361 1.00 81.31 112 GLY A CA 1
ATOM 840 C C . GLY A 1 112 ? 9.747 0.444 -10.259 1.00 81.31 112 GLY A C 1
ATOM 841 O O . GLY A 1 112 ? 10.391 0.914 -9.318 1.00 81.31 112 GLY A O 1
ATOM 842 N N . ALA A 1 113 ? 8.418 0.541 -10.311 1.00 90.31 113 ALA A N 1
ATOM 843 C CA . ALA A 1 113 ? 7.628 1.036 -9.187 1.00 90.31 113 ALA A CA 1
ATOM 844 C C . ALA A 1 113 ? 6.227 0.418 -9.115 1.00 90.31 113 ALA A C 1
ATOM 846 O O . ALA A 1 113 ? 5.629 0.049 -10.122 1.00 90.31 113 ALA A O 1
ATOM 847 N N . GLN A 1 114 ? 5.711 0.314 -7.894 1.00 92.94 114 GLN A N 1
ATOM 848 C CA . GLN A 1 114 ? 4.377 -0.182 -7.566 1.00 92.94 114 GLN A CA 1
ATOM 849 C C . GLN A 1 114 ? 3.756 0.720 -6.506 1.00 92.94 114 GLN A C 1
ATOM 851 O O . GLN A 1 114 ? 4.435 1.119 -5.561 1.00 92.94 114 GLN A O 1
ATOM 856 N N . ARG A 1 115 ? 2.473 1.042 -6.655 1.00 94.62 115 ARG A N 1
ATOM 857 C CA . ARG A 1 115 ? 1.670 1.751 -5.662 1.00 94.62 115 ARG A CA 1
ATOM 858 C C . ARG A 1 115 ? 0.732 0.752 -5.003 1.00 94.62 115 ARG A C 1
ATOM 860 O O . ARG A 1 115 ? -0.135 0.189 -5.660 1.00 94.62 115 ARG A O 1
ATOM 867 N N . LEU A 1 116 ? 0.922 0.543 -3.710 1.00 94.62 116 LEU A N 1
ATOM 868 C CA . LEU A 1 116 ? 0.108 -0.330 -2.877 1.00 94.62 116 LEU A CA 1
ATOM 869 C C . LEU A 1 116 ? -0.895 0.517 -2.107 1.00 94.62 116 LEU A C 1
ATOM 871 O O . LEU A 1 116 ? -0.529 1.553 -1.552 1.00 94.62 116 LEU A O 1
ATOM 875 N N . THR A 1 117 ? -2.145 0.073 -2.059 1.00 94.69 117 THR A N 1
ATOM 876 C CA . THR A 1 117 ? -3.191 0.677 -1.235 1.00 94.69 117 THR A CA 1
ATOM 877 C C . THR A 1 117 ? -3.398 -0.178 0.002 1.00 94.69 117 THR A C 1
ATOM 879 O O . THR A 1 117 ? -3.712 -1.363 -0.101 1.00 94.69 117 THR A O 1
ATOM 882 N N . VAL A 1 118 ? -3.243 0.439 1.168 1.00 92.75 118 VAL A N 1
ATOM 883 C CA . VAL A 1 118 ? -3.521 -0.166 2.470 1.00 92.75 118 VAL A CA 1
ATOM 884 C C . VAL A 1 118 ? -4.833 0.402 2.975 1.00 92.75 118 VAL A C 1
ATOM 886 O O . VAL A 1 118 ? -5.088 1.600 2.855 1.00 92.75 118 VAL A O 1
ATOM 889 N N . THR A 1 119 ? -5.693 -0.453 3.505 1.00 90.81 119 THR A N 1
ATOM 890 C CA . THR A 1 119 ? -6.944 -0.064 4.149 1.00 90.81 119 THR A CA 1
ATOM 891 C C . THR A 1 119 ? -6.969 -0.625 5.556 1.00 90.81 119 THR A C 1
ATOM 893 O O . THR A 1 119 ? -6.651 -1.792 5.764 1.00 90.81 119 THR A O 1
ATOM 896 N N . VAL A 1 120 ? -7.352 0.218 6.504 1.00 88.94 120 VAL A N 1
ATOM 897 C CA . VAL A 1 120 ? -7.618 -0.174 7.882 1.00 88.94 120 VAL A CA 1
ATOM 898 C C . VAL A 1 120 ? -9.125 -0.132 8.071 1.00 88.94 120 VAL A C 1
ATOM 900 O O . VAL A 1 120 ? -9.735 0.909 7.836 1.00 88.94 120 VAL A O 1
ATOM 903 N N . PHE A 1 121 ? -9.721 -1.259 8.439 1.00 87.31 121 PHE A N 1
ATOM 904 C CA . PHE A 1 121 ? -11.152 -1.433 8.637 1.00 87.31 121 PHE A CA 1
ATOM 905 C C . PHE A 1 121 ? -11.468 -1.538 10.124 1.00 87.31 121 PHE A C 1
ATOM 907 O O . PHE A 1 121 ? -10.902 -2.357 10.850 1.00 87.31 121 PHE A O 1
ATOM 914 N N . ARG A 1 122 ? -12.445 -0.762 10.572 1.00 84.12 122 ARG A N 1
ATOM 915 C CA . ARG A 1 122 ? -13.019 -0.857 11.909 1.00 84.12 122 ARG A CA 1
ATOM 916 C C . ARG A 1 122 ? -14.437 -1.390 11.785 1.00 84.12 122 ARG A C 1
ATOM 918 O O . ARG A 1 122 ? -15.182 -0.968 10.909 1.00 84.12 122 ARG A O 1
ATOM 925 N N . ARG A 1 123 ? -14.813 -2.336 12.645 1.00 80.50 123 ARG A N 1
ATOM 926 C CA . ARG A 1 123 ? -16.208 -2.774 12.771 1.00 80.50 123 ARG A CA 1
ATOM 927 C C . ARG A 1 123 ? -16.741 -2.305 14.110 1.00 80.50 123 ARG A C 1
ATOM 929 O O . ARG A 1 123 ? -16.209 -2.705 15.142 1.00 80.50 123 ARG A O 1
ATOM 936 N N . ASP A 1 124 ? -17.796 -1.512 14.064 1.00 75.12 124 ASP A N 1
ATOM 937 C CA . ASP A 1 124 ? -18.530 -1.036 15.229 1.00 75.12 124 ASP A CA 1
ATOM 938 C C . ASP A 1 124 ? -19.973 -1.550 15.187 1.00 75.12 124 ASP A C 1
ATOM 940 O O . ASP A 1 124 ? -20.408 -2.171 14.215 1.00 75.12 124 ASP A O 1
ATOM 944 N N . ALA A 1 125 ? -20.740 -1.273 16.243 1.00 72.00 125 ALA A N 1
ATOM 945 C CA . ALA A 1 125 ? -22.160 -1.624 16.304 1.00 72.00 125 ALA A CA 1
ATOM 946 C C . ALA A 1 125 ? -22.996 -0.960 15.187 1.00 72.00 125 ALA A C 1
ATOM 948 O O . ALA A 1 125 ? -24.006 -1.523 14.772 1.00 72.00 125 ALA A O 1
ATOM 949 N N . ASP A 1 126 ? -22.554 0.199 14.688 1.00 72.25 126 ASP A N 1
ATOM 950 C CA . ASP A 1 126 ? -23.223 0.997 13.651 1.00 72.25 126 ASP A CA 1
ATOM 951 C C . ASP A 1 126 ? -22.794 0.649 12.210 1.00 72.25 126 ASP A C 1
ATOM 953 O O . ASP A 1 126 ? -23.414 1.122 11.258 1.00 72.25 126 ASP A O 1
ATOM 957 N N . GLY A 1 127 ? -21.758 -0.177 12.009 1.00 77.44 127 GLY A N 1
ATOM 958 C CA . GLY A 1 127 ? -21.291 -0.548 10.668 1.00 77.44 127 GLY A CA 1
ATOM 959 C C . GLY A 1 127 ? -19.780 -0.751 10.547 1.00 77.44 127 GLY A C 1
ATOM 960 O O . GLY A 1 127 ? -19.078 -0.978 11.531 1.00 77.44 127 GLY A O 1
ATOM 961 N N . ILE A 1 128 ? -19.284 -0.708 9.306 1.00 80.88 128 ILE A N 1
ATOM 962 C CA . ILE A 1 128 ? -17.854 -0.818 8.989 1.00 80.88 128 ILE A CA 1
ATOM 963 C C . ILE A 1 128 ? -17.336 0.560 8.580 1.00 80.88 128 ILE A C 1
ATOM 965 O O . ILE A 1 128 ? -17.785 1.105 7.573 1.00 80.88 128 ILE A O 1
ATOM 969 N N . ASP A 1 129 ? -16.379 1.084 9.339 1.00 86.00 129 ASP A N 1
ATOM 970 C CA . ASP A 1 129 ? -15.617 2.282 8.995 1.00 86.00 129 ASP A CA 1
ATOM 971 C C . ASP A 1 129 ? -14.263 1.890 8.384 1.00 86.00 129 ASP A C 1
ATOM 973 O O . ASP A 1 129 ? -13.764 0.780 8.609 1.00 86.00 129 ASP A O 1
ATOM 977 N N . SER A 1 130 ? -13.665 2.758 7.566 1.00 89.25 130 SER A N 1
ATOM 978 C CA . SER A 1 130 ? -12.354 2.462 6.992 1.00 89.25 130 SER A CA 1
ATOM 979 C C . SER A 1 130 ? -11.574 3.704 6.600 1.00 89.25 130 SER A C 1
ATOM 981 O O . SER A 1 130 ? -12.124 4.619 5.985 1.00 89.25 130 SER A O 1
ATOM 983 N N . ILE A 1 131 ? -10.262 3.660 6.821 1.00 90.12 131 ILE A N 1
ATOM 984 C CA . ILE A 1 131 ? -9.318 4.657 6.313 1.00 90.12 131 ILE A CA 1
ATOM 985 C C . ILE A 1 131 ? -8.313 4.011 5.363 1.00 90.12 131 ILE A C 1
ATOM 987 O O . ILE A 1 131 ? -8.012 2.820 5.466 1.00 90.12 131 ILE A O 1
ATOM 991 N N . ARG A 1 132 ? -7.797 4.788 4.407 1.00 92.81 132 ARG A N 1
ATOM 992 C CA . ARG A 1 132 ? -6.897 4.292 3.358 1.00 92.81 132 ARG A CA 1
ATOM 993 C C . ARG A 1 132 ? -5.628 5.119 3.267 1.00 92.81 132 ARG A C 1
ATOM 995 O O . ARG A 1 132 ? -5.671 6.339 3.370 1.00 92.81 132 ARG A O 1
ATOM 1002 N N . GLY A 1 133 ? -4.524 4.442 2.983 1.00 91.44 133 GLY A N 1
ATOM 1003 C CA . GLY A 1 133 ? -3.228 5.040 2.689 1.00 91.44 133 GLY A CA 1
ATOM 1004 C C . GLY A 1 133 ? -2.583 4.371 1.483 1.00 91.44 133 GLY A C 1
ATOM 1005 O O . GLY A 1 133 ? -3.007 3.301 1.039 1.00 91.44 133 GLY A O 1
ATOM 1006 N N . THR A 1 134 ? -1.552 5.007 0.932 1.00 93.44 134 THR A N 1
ATOM 1007 C CA . THR A 1 134 ? -0.813 4.462 -0.212 1.00 93.44 134 THR A CA 1
ATOM 1008 C C . THR A 1 134 ? 0.682 4.460 0.038 1.00 93.44 134 THR A C 1
ATOM 1010 O O . THR A 1 134 ? 1.232 5.466 0.478 1.00 93.44 134 THR A O 1
ATOM 1013 N N . VAL A 1 135 ? 1.344 3.368 -0.334 1.00 94.06 135 VAL A N 1
ATOM 1014 C CA . VAL A 1 135 ? 2.802 3.220 -0.285 1.00 94.06 135 VAL A CA 1
ATOM 1015 C C . VAL A 1 135 ? 3.316 3.006 -1.698 1.00 94.06 135 VAL A C 1
ATOM 1017 O O . VAL A 1 135 ? 2.829 2.133 -2.412 1.00 94.06 135 VAL A O 1
ATOM 1020 N N . VAL A 1 136 ? 4.318 3.781 -2.115 1.00 93.62 136 VAL A N 1
ATOM 1021 C CA . VAL A 1 136 ? 4.999 3.552 -3.395 1.00 93.62 136 VAL A CA 1
ATOM 1022 C C . VAL A 1 136 ? 6.292 2.792 -3.140 1.00 93.62 136 VAL A C 1
ATOM 1024 O O . VAL A 1 136 ? 7.252 3.345 -2.604 1.00 93.62 136 VAL A O 1
ATOM 1027 N N . LYS A 1 137 ? 6.338 1.532 -3.566 1.00 91.06 137 LYS A N 1
ATOM 1028 C CA . LYS A 1 137 ? 7.557 0.726 -3.561 1.00 91.06 137 LYS A CA 1
ATOM 1029 C C . LYS A 1 137 ? 8.286 0.888 -4.884 1.00 91.06 137 LYS A C 1
ATOM 1031 O O . LYS A 1 137 ? 7.672 0.900 -5.948 1.00 91.06 137 LYS A O 1
ATOM 1036 N N . ARG A 1 138 ? 9.610 0.999 -4.825 1.00 89.88 138 ARG A N 1
ATOM 1037 C CA . ARG A 1 138 ? 10.472 1.083 -6.008 1.00 89.88 138 ARG A CA 1
ATOM 1038 C C . ARG A 1 138 ? 11.321 -0.170 -6.101 1.00 89.88 138 ARG A C 1
ATOM 1040 O O . ARG A 1 138 ? 11.846 -0.616 -5.084 1.00 89.88 138 ARG A O 1
ATOM 1047 N N . ASN A 1 139 ? 11.480 -0.696 -7.308 1.00 86.38 139 ASN A N 1
ATOM 1048 C CA . ASN A 1 139 ? 12.415 -1.776 -7.548 1.00 86.38 139 ASN A CA 1
ATOM 1049 C C . ASN A 1 139 ? 13.847 -1.238 -7.344 1.00 86.38 139 ASN A C 1
ATOM 1051 O O . ASN A 1 139 ? 14.255 -0.314 -8.064 1.00 86.38 139 ASN A O 1
ATOM 1055 N N . PRO A 1 140 ? 14.624 -1.790 -6.397 1.00 77.88 140 PRO A N 1
ATOM 1056 C CA . PRO A 1 140 ? 16.009 -1.376 -6.183 1.00 77.88 140 PRO A CA 1
ATOM 1057 C C . PRO A 1 140 ? 16.905 -1.598 -7.416 1.00 77.88 140 PRO A C 1
ATOM 1059 O O . PRO A 1 140 ? 17.839 -0.826 -7.640 1.00 77.88 140 PRO A O 1
ATOM 1062 N N . ASP A 1 141 ? 16.602 -2.589 -8.258 1.00 77.00 141 ASP A N 1
ATOM 1063 C CA . ASP A 1 141 ? 17.398 -2.957 -9.433 1.00 77.00 141 ASP A CA 1
ATOM 1064 C C . ASP A 1 141 ? 17.017 -2.191 -10.708 1.00 77.00 141 ASP A C 1
ATOM 1066 O O . ASP A 1 141 ? 17.787 -2.160 -11.671 1.00 77.00 141 ASP A O 1
ATOM 1070 N N . ALA A 1 142 ? 15.870 -1.503 -10.735 1.00 69.94 142 ALA A N 1
ATOM 1071 C CA . ALA A 1 142 ? 15.501 -0.647 -11.867 1.00 69.94 142 ALA A CA 1
ATOM 1072 C C . ALA A 1 142 ? 16.467 0.544 -12.027 1.00 69.94 142 ALA A C 1
ATOM 1074 O O . ALA A 1 142 ? 16.867 0.872 -13.143 1.00 69.94 142 ALA A O 1
ATOM 1075 N N . ARG A 1 143 ? 16.952 1.127 -10.918 1.00 58.16 143 ARG A N 1
ATOM 1076 C CA . ARG A 1 143 ? 17.970 2.199 -10.958 1.00 58.16 143 ARG A CA 1
ATOM 1077 C C . ARG A 1 143 ? 19.316 1.740 -11.525 1.00 58.16 143 ARG A C 1
ATOM 1079 O O . ARG A 1 143 ? 20.044 2.560 -12.070 1.00 58.16 143 ARG A O 1
ATOM 1086 N N . ARG A 1 144 ? 19.652 0.451 -11.413 1.00 58.09 144 ARG A N 1
ATOM 1087 C CA . ARG A 1 144 ? 20.925 -0.101 -11.910 1.00 58.09 144 ARG A CA 1
ATOM 1088 C C . ARG A 1 144 ? 20.929 -0.317 -13.424 1.00 58.09 144 ARG A C 1
ATOM 1090 O O . ARG A 1 144 ? 21.996 -0.319 -14.027 1.00 58.09 144 ARG A O 1
ATOM 1097 N N . ARG A 1 145 ? 19.756 -0.493 -14.040 1.00 55.47 145 ARG A N 1
ATOM 1098 C CA . ARG A 1 145 ? 19.618 -0.755 -15.483 1.00 55.47 145 ARG A CA 1
ATOM 1099 C C . ARG A 1 145 ? 19.584 0.509 -16.345 1.00 55.47 145 ARG A C 1
ATOM 1101 O O . ARG A 1 145 ? 20.001 0.437 -17.490 1.00 55.47 145 ARG A O 1
ATOM 1108 N N . GLY A 1 146 ? 19.166 1.652 -15.795 1.00 50.56 146 GLY A N 1
ATOM 1109 C CA . GLY A 1 146 ? 19.137 2.942 -16.507 1.00 50.56 146 GLY A CA 1
ATOM 1110 C C . GLY A 1 146 ? 20.473 3.696 -16.570 1.00 50.56 146 GLY A C 1
ATOM 1111 O O . GLY A 1 146 ? 20.503 4.820 -17.053 1.00 50.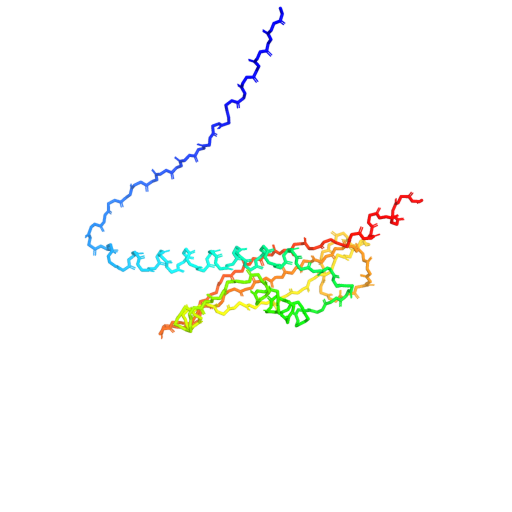56 146 GLY A O 1
ATOM 1112 N N . ALA A 1 147 ? 21.561 3.116 -16.052 1.00 42.91 147 ALA A N 1
ATOM 1113 C CA . ALA A 1 147 ? 22.902 3.711 -16.046 1.00 42.91 147 ALA A CA 1
ATOM 1114 C C . ALA A 1 147 ? 23.829 3.130 -17.136 1.00 42.91 147 ALA A C 1
ATOM 1116 O O . ALA A 1 147 ? 25.051 3.189 -16.994 1.00 42.91 147 ALA A O 1
ATOM 1117 N N . ARG A 1 148 ? 23.263 2.522 -18.185 1.00 38.78 148 ARG A N 1
ATOM 1118 C CA . ARG A 1 148 ? 23.992 2.012 -19.352 1.00 38.78 148 ARG A CA 1
ATOM 1119 C C . ARG A 1 148 ? 23.556 2.726 -20.616 1.00 38.78 148 ARG A C 1
ATOM 1121 O O . ARG A 1 148 ? 22.336 2.962 -20.740 1.00 38.78 148 ARG A O 1
#

Secondary structure (DSSP, 8-state):
--------------------TTTHHHHHHHHHHHHHHHHHHHHHHHHHHHSPP-TT--HHHHHHHHHHHHHHTT----HHHHHTSPEEEEEEEEEEETTTTEEESS--S--SEEEEEEEEEEEETTEEEEEEEEEEEE-TTHHHHTT-

Solvent-accessible surface area (backbone atoms only — not comparable to full-atom values): 9169 Å² total; per-residue (Å²): 142,82,83,86,82,80,82,82,81,84,76,88,79,84,81,81,86,79,90,56,92,86,53,48,79,63,50,51,53,52,53,53,50,52,54,48,50,53,50,50,44,49,52,51,45,51,52,54,64,70,47,84,80,57,86,76,58,49,32,68,56,53,36,54,48,43,56,56,45,54,64,67,71,64,71,84,67,55,73,69,59,61,76,69,52,63,48,77,41,46,77,35,57,26,23,35,35,71,93,75,72,41,74,34,78,65,68,91,57,83,62,30,35,35,43,36,29,40,35,34,37,39,81,56,100,90,46,78,50,74,51,76,51,76,40,77,49,61,41,80,64,45,69,67,63,74,77,113

Mean predicted aligned error: 13.36 Å

Nearest PDB structures (foldseek):
  7tj9-assembly1_B  TM=4.855E-01  e=4.796E-01  Homo sapiens
  4oqw-assembly5_E  TM=5.220E-01  e=1.361E+00  Entacmaea quadricolor
  7ad7-assembly1_B  TM=6.353E-01  e=7.407E+00  Homo sapiens
  6zme-assembly1_CA  TM=3.991E-01  e=7.906E+00  Homo sapiens

Foldseek 3Di:
DDDPDDDDDDDDDPDDDDDDVPCPPVVVVVVVVVVLQVVVQVVLLVLLQPFDDDWQDDQVNSFVRSVVSVVVVPPPDDPVVVVQFFDKGQPDKWDQDPVVRDTHPDRPGPQFKMKIKMKTWDQDPVGIDIDIDIHMHGHPCNVVVVPD